Protein AF-A0A8C4N5J7-F1 (afdb_monomer_lite)

Organism: Eptatretus burgeri (NCBI:txid7764)

Structure (mmCIF, N/CA/C/O backbone):
data_AF-A0A8C4N5J7-F1
#
_entry.id   AF-A0A8C4N5J7-F1
#
loop_
_atom_site.group_PDB
_atom_site.id
_atom_site.type_symbol
_atom_site.label_atom_id
_atom_site.label_alt_id
_atom_site.label_comp_id
_atom_site.label_asym_id
_atom_site.label_entity_id
_atom_site.label_seq_id
_atom_site.pdbx_PDB_ins_code
_atom_site.Cartn_x
_atom_site.Cartn_y
_atom_site.Cartn_z
_atom_site.occupancy
_atom_site.B_iso_or_equiv
_atom_site.auth_seq_id
_atom_site.auth_comp_id
_atom_site.auth_asym_id
_atom_site.auth_atom_id
_atom_site.pdbx_PDB_model_num
ATOM 1 N N . MET A 1 1 ? -13.593 -14.419 1.451 1.00 50.94 1 MET A N 1
ATOM 2 C CA . MET A 1 1 ? -12.226 -13.873 1.605 1.00 50.94 1 MET A CA 1
ATOM 3 C C . MET A 1 1 ? -12.230 -12.381 1.290 1.00 50.94 1 MET A C 1
ATOM 5 O O . MET A 1 1 ? -12.681 -12.015 0.213 1.00 50.94 1 MET A O 1
ATOM 9 N N . GLY A 1 2 ? -11.788 -11.526 2.216 1.00 67.38 2 GLY A N 1
ATOM 10 C CA . GLY A 1 2 ? -11.629 -10.085 1.973 1.00 67.38 2 GLY A CA 1
ATOM 11 C C . GLY A 1 2 ? -10.234 -9.766 1.435 1.00 67.38 2 GLY A C 1
ATOM 12 O O . GLY A 1 2 ? -9.282 -10.459 1.778 1.00 67.38 2 GLY A O 1
ATOM 13 N N . LYS A 1 3 ? -10.105 -8.736 0.592 1.00 77.50 3 LYS A N 1
ATOM 14 C CA . LYS A 1 3 ? -8.792 -8.241 0.147 1.00 77.50 3 LYS A CA 1
ATOM 15 C C . LYS A 1 3 ? -8.176 -7.437 1.298 1.00 77.50 3 LYS A C 1
ATOM 17 O O . LYS A 1 3 ? -8.836 -6.532 1.803 1.00 77.50 3 LYS A O 1
ATOM 22 N N . SER A 1 4 ? -6.965 -7.761 1.732 1.00 80.56 4 SER A N 1
ATOM 23 C CA . SER A 1 4 ? -6.224 -7.021 2.764 1.00 80.56 4 SER A CA 1
ATOM 24 C C . SER A 1 4 ? -4.941 -6.448 2.185 1.00 80.56 4 SER A C 1
ATOM 26 O O . SER A 1 4 ? -4.377 -7.025 1.257 1.00 80.56 4 SER A O 1
ATOM 28 N N . CYS A 1 5 ? -4.498 -5.312 2.722 1.00 82.50 5 CYS A N 1
ATOM 29 C CA . CYS A 1 5 ? -3.232 -4.725 2.320 1.00 82.50 5 CYS A CA 1
ATOM 30 C C . CYS A 1 5 ? -2.061 -5.527 2.905 1.00 82.50 5 CYS A C 1
ATOM 32 O O . CYS A 1 5 ? -2.114 -5.875 4.081 1.00 82.50 5 CYS A O 1
ATOM 34 N N . CYS A 1 6 ? -1.022 -5.807 2.110 1.00 79.38 6 CYS A N 1
ATOM 35 C CA . CYS A 1 6 ? 0.180 -6.494 2.604 1.00 79.38 6 CYS A CA 1
ATOM 36 C C . CYS A 1 6 ? 1.262 -5.570 3.179 1.00 79.38 6 CYS A C 1
ATOM 38 O O . CYS A 1 6 ? 2.229 -6.067 3.749 1.00 79.38 6 CYS A O 1
ATOM 40 N N . ALA A 1 7 ? 1.092 -4.247 3.071 1.00 78.44 7 ALA A N 1
ATOM 41 C CA . ALA A 1 7 ? 2.045 -3.285 3.613 1.00 78.44 7 ALA A CA 1
ATOM 42 C C . ALA A 1 7 ? 2.178 -3.437 5.143 1.00 78.44 7 ALA A C 1
ATOM 44 O O . ALA A 1 7 ? 1.153 -3.502 5.835 1.00 78.44 7 ALA A O 1
ATOM 45 N N . PRO A 1 8 ? 3.401 -3.469 5.707 1.00 75.81 8 PRO A N 1
ATOM 46 C CA . PRO A 1 8 ? 3.598 -3.636 7.139 1.00 75.81 8 PRO A CA 1
ATOM 47 C C . PRO A 1 8 ? 2.952 -2.482 7.901 1.00 75.81 8 PRO A C 1
ATOM 49 O O . PRO A 1 8 ? 3.126 -1.3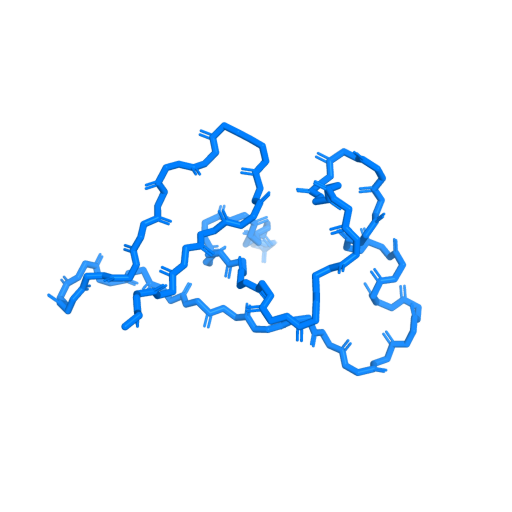11 7.571 1.00 75.81 8 PRO A O 1
ATOM 52 N N . GLY A 1 9 ? 2.175 -2.825 8.926 1.00 76.31 9 GLY A N 1
ATOM 53 C CA . GLY A 1 9 ? 1.428 -1.848 9.719 1.00 76.31 9 GLY A CA 1
ATOM 54 C C . GLY A 1 9 ? 0.155 -1.320 9.049 1.00 76.31 9 GLY A C 1
ATOM 55 O O . GLY A 1 9 ? -0.595 -0.585 9.691 1.00 76.31 9 GLY A O 1
ATOM 56 N N . CYS A 1 10 ? -0.153 -1.717 7.810 1.00 80.56 10 CYS A N 1
ATOM 57 C CA . CYS A 1 10 ? -1.416 -1.359 7.180 1.00 80.56 10 CYS A CA 1
ATOM 58 C C . CYS A 1 10 ? -2.524 -2.340 7.573 1.00 80.56 10 CYS A C 1
ATOM 60 O O . CYS A 1 10 ? -2.506 -3.519 7.229 1.00 80.56 10 CYS A O 1
ATOM 62 N N . THR A 1 11 ? -3.541 -1.839 8.267 1.00 81.00 11 THR A N 1
ATOM 63 C CA . THR A 1 11 ? -4.722 -2.619 8.672 1.00 81.00 11 THR A CA 1
ATOM 64 C C . THR A 1 11 ? -5.888 -2.483 7.692 1.00 81.00 11 THR A C 1
ATOM 66 O O . THR A 1 11 ? -6.989 -2.971 7.960 1.00 81.00 11 THR A O 1
ATOM 69 N N . GLN A 1 12 ? -5.663 -1.845 6.535 1.00 84.81 12 GLN A N 1
ATOM 70 C CA . GLN A 1 12 ? -6.706 -1.627 5.539 1.00 84.81 12 GLN A CA 1
ATOM 71 C C . GLN A 1 12 ? -7.195 -2.948 4.950 1.00 84.81 12 GLN A C 1
ATOM 73 O O . GLN A 1 12 ? -6.440 -3.753 4.393 1.00 84.81 12 GLN A O 1
ATOM 78 N N . ARG A 1 13 ? -8.510 -3.135 5.038 1.00 82.69 13 ARG A N 1
ATOM 79 C CA . ARG A 1 13 ? -9.246 -4.245 4.437 1.00 82.69 13 ARG A CA 1
ATOM 80 C C . ARG A 1 13 ? -10.283 -3.693 3.477 1.00 82.69 13 ARG A C 1
ATOM 82 O O . ARG A 1 13 ? -10.820 -2.605 3.676 1.00 82.69 13 ARG A O 1
ATOM 89 N N . TYR A 1 14 ? -10.556 -4.451 2.425 1.00 80.75 14 TYR A N 1
ATOM 90 C CA . TYR A 1 14 ? -11.575 -4.098 1.459 1.00 80.75 14 TYR A CA 1
ATOM 91 C C . TYR A 1 14 ? -12.939 -4.130 2.128 1.00 80.75 14 TYR A C 1
ATOM 93 O O . TYR A 1 14 ? -13.458 -5.194 2.472 1.00 80.75 14 TYR A O 1
ATOM 101 N N . THR A 1 15 ? -13.513 -2.942 2.254 1.00 82.25 15 THR A N 1
ATOM 102 C CA . THR A 1 15 ? -14.856 -2.724 2.766 1.00 82.25 15 THR A CA 1
ATOM 103 C C . THR A 1 15 ? -15.637 -1.987 1.692 1.00 82.25 15 THR A C 1
ATOM 105 O O . THR A 1 15 ? -15.194 -0.958 1.175 1.00 82.25 15 THR A O 1
ATOM 108 N N . LYS A 1 16 ? -16.802 -2.522 1.320 1.00 78.62 16 LYS A N 1
ATOM 109 C CA . LYS A 1 16 ? -17.674 -1.894 0.323 1.00 78.62 16 LYS A CA 1
ATOM 110 C C . LYS A 1 16 ? -18.064 -0.497 0.826 1.00 78.62 16 LYS A C 1
ATOM 112 O O . LYS A 1 16 ? -18.660 -0.383 1.889 1.00 78.62 16 LYS A O 1
ATOM 117 N N . GLY A 1 17 ? -17.705 0.542 0.071 1.00 78.88 17 GLY A N 1
ATOM 118 C CA . GLY A 1 17 ? -17.995 1.939 0.415 1.00 78.88 17 GLY A CA 1
ATOM 119 C C . GLY A 1 17 ? -16.878 2.704 1.135 1.00 78.88 17 GLY A C 1
ATOM 120 O O . GLY A 1 17 ? -17.060 3.889 1.375 1.00 78.88 17 GLY A O 1
ATOM 12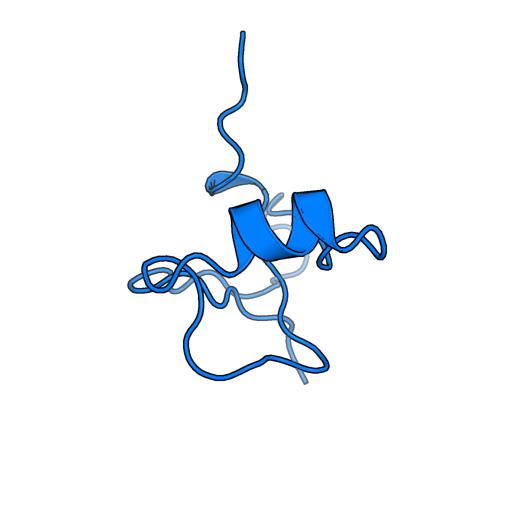1 N N . SER A 1 18 ? -15.715 2.101 1.433 1.00 79.75 18 SER A N 1
ATOM 122 C CA . SER A 1 18 ? -14.615 2.844 2.083 1.00 79.75 18 SER A CA 1
ATOM 123 C C . SER A 1 18 ? -13.863 3.804 1.151 1.00 79.75 18 SER A C 1
ATOM 125 O O . SER A 1 18 ? -13.022 4.564 1.614 1.00 79.75 18 SER A O 1
ATOM 127 N N . GLY A 1 19 ? -14.100 3.737 -0.166 1.00 82.19 19 GLY A N 1
ATOM 128 C CA . GLY A 1 19 ? -13.342 4.495 -1.172 1.00 82.19 19 GLY A CA 1
ATOM 129 C C . GLY A 1 19 ? -11.898 4.011 -1.375 1.00 82.19 19 GLY A C 1
ATOM 130 O O . GLY A 1 19 ? -11.222 4.467 -2.295 1.00 82.19 19 GLY A O 1
ATOM 131 N N . VAL A 1 20 ? -11.431 3.051 -0.568 1.00 84.06 20 VAL A N 1
ATOM 132 C CA . VAL A 1 20 ? -10.090 2.470 -0.673 1.00 84.06 20 VAL A CA 1
ATOM 133 C C . VAL A 1 20 ? -10.066 1.447 -1.800 1.00 84.06 20 VAL A C 1
ATOM 135 O O . VAL A 1 20 ? -10.772 0.433 -1.773 1.00 84.06 20 VAL A O 1
ATOM 138 N N . GLN A 1 21 ? -9.225 1.706 -2.796 1.00 85.12 21 GLN A N 1
ATOM 139 C CA . GLN A 1 21 ? -9.010 0.787 -3.906 1.00 85.12 21 GLN A CA 1
ATOM 140 C C . GLN A 1 21 ? -7.830 -0.129 -3.606 1.00 85.12 21 GLN A C 1
ATOM 142 O O . GLN A 1 21 ? -6.843 0.286 -3.007 1.00 85.12 21 GLN A O 1
ATOM 147 N N . PHE A 1 22 ? -7.956 -1.385 -4.019 1.00 83.94 22 PHE A N 1
ATOM 148 C CA . PHE A 1 22 ? -6.946 -2.417 -3.830 1.00 83.94 22 PHE A CA 1
ATOM 149 C C . PHE A 1 22 ? -6.417 -2.831 -5.195 1.00 83.94 22 PHE A C 1
ATOM 151 O O . PHE A 1 22 ? -7.190 -3.269 -6.051 1.00 83.94 22 PHE A O 1
ATOM 158 N N . TYR A 1 23 ? -5.108 -2.730 -5.364 1.00 81.50 23 TYR A N 1
ATOM 159 C CA . TYR A 1 23 ? -4.400 -3.033 -6.597 1.00 81.50 23 TYR A CA 1
ATOM 160 C C . TYR A 1 23 ? -3.563 -4.296 -6.436 1.00 81.50 23 TYR A C 1
ATOM 162 O O . TYR A 1 23 ? -3.068 -4.593 -5.348 1.00 81.50 23 TYR A O 1
ATOM 170 N N . ARG A 1 24 ? -3.428 -5.049 -7.528 1.00 78.50 24 ARG A N 1
ATOM 171 C CA . ARG A 1 24 ? -2.491 -6.173 -7.605 1.00 78.50 24 ARG A CA 1
ATOM 172 C C . ARG A 1 24 ? -1.127 -5.670 -8.040 1.00 78.50 24 ARG A C 1
ATOM 174 O O . ARG A 1 24 ? -1.028 -4.639 -8.703 1.00 78.50 24 ARG A O 1
ATOM 181 N N . PHE A 1 25 ? -0.107 -6.451 -7.717 1.00 75.12 25 PHE A N 1
ATOM 182 C CA . PHE A 1 25 ? 1.225 -6.226 -8.249 1.00 75.12 25 PHE A CA 1
ATOM 183 C C . PHE A 1 25 ? 1.211 -6.276 -9.786 1.00 75.12 25 PHE A C 1
ATOM 185 O O . PHE A 1 25 ? 0.511 -7.117 -10.366 1.00 75.12 25 PHE A O 1
ATOM 192 N N . PRO A 1 26 ? 1.956 -5.378 -10.449 1.00 73.88 26 PRO A N 1
ATOM 193 C CA . PRO A 1 26 ? 2.126 -5.422 -11.893 1.00 73.88 26 PRO A CA 1
ATOM 194 C C . PRO A 1 26 ? 2.825 -6.721 -12.318 1.00 73.88 26 PRO A C 1
ATOM 196 O O . PRO A 1 26 ? 3.635 -7.270 -11.577 1.00 73.88 2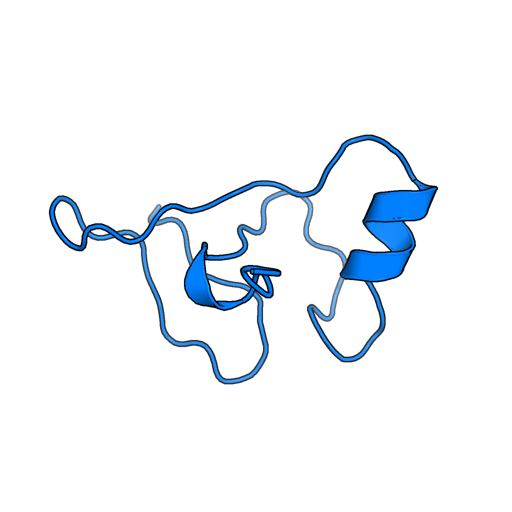6 PRO A O 1
ATOM 199 N N . ALA A 1 27 ? 2.512 -7.201 -13.526 1.00 73.56 27 ALA A N 1
ATOM 200 C CA . ALA A 1 27 ? 3.150 -8.385 -14.107 1.00 73.56 27 ALA A CA 1
ATOM 201 C C . ALA A 1 27 ? 4.602 -8.126 -14.558 1.00 73.56 27 ALA A C 1
ATOM 203 O O . ALA A 1 27 ? 5.361 -9.071 -14.751 1.00 73.56 27 ALA A O 1
ATOM 204 N N . GLU A 1 28 ? 4.987 -6.857 -14.738 1.00 79.50 28 GLU A N 1
ATOM 205 C CA . GLU A 1 28 ? 6.356 -6.469 -15.082 1.00 79.50 28 GLU A CA 1
ATOM 206 C C . GLU A 1 28 ? 7.294 -6.672 -13.892 1.00 79.50 28 GLU A C 1
ATOM 208 O O . GLU A 1 28 ? 7.116 -6.038 -12.850 1.00 79.50 28 GLU A O 1
ATOM 213 N N . VAL A 1 29 ? 8.317 -7.509 -14.075 1.00 72.69 29 VAL A N 1
ATOM 214 C CA . VAL A 1 29 ? 9.224 -7.934 -13.001 1.00 72.69 29 VAL A CA 1
ATOM 215 C C . VAL A 1 29 ? 9.992 -6.766 -12.378 1.00 72.69 29 VAL A C 1
ATOM 217 O O . VAL A 1 29 ? 10.171 -6.741 -11.166 1.00 72.69 29 VAL A O 1
ATOM 220 N N . ASP A 1 30 ? 10.377 -5.756 -13.163 1.00 74.94 30 ASP A N 1
ATOM 221 C CA . ASP A 1 30 ? 11.095 -4.577 -12.668 1.00 74.94 30 ASP A CA 1
ATOM 222 C C . ASP A 1 30 ? 10.240 -3.750 -11.708 1.00 74.94 30 ASP A C 1
ATOM 224 O O . ASP A 1 30 ? 10.672 -3.406 -10.606 1.00 74.94 30 ASP A O 1
ATOM 228 N N . ARG A 1 31 ? 8.977 -3.495 -12.073 1.00 72.12 31 ARG A N 1
ATOM 229 C CA . ARG A 1 31 ? 8.034 -2.827 -11.167 1.00 72.12 31 ARG A CA 1
ATOM 230 C C . ARG A 1 31 ? 7.689 -3.719 -9.987 1.00 72.12 31 ARG A C 1
ATOM 232 O O . ARG A 1 31 ? 7.558 -3.219 -8.876 1.00 72.12 31 ARG A O 1
ATOM 239 N N . GLN A 1 32 ? 7.572 -5.026 -10.207 1.00 71.69 32 GLN A N 1
ATOM 240 C CA . GLN A 1 32 ? 7.347 -5.978 -9.130 1.00 71.69 32 GLN A CA 1
ATOM 241 C C . GLN A 1 32 ? 8.489 -5.938 -8.110 1.00 71.69 32 GLN A C 1
ATOM 243 O O . GLN A 1 32 ? 8.219 -5.881 -6.920 1.00 71.69 32 GLN A O 1
ATOM 248 N N . ASN A 1 33 ? 9.746 -5.873 -8.550 1.00 68.81 33 ASN A N 1
ATOM 249 C CA . ASN A 1 33 ? 10.920 -5.790 -7.681 1.00 68.81 33 ASN A CA 1
ATOM 250 C C . ASN A 1 33 ? 10.985 -4.475 -6.895 1.00 68.81 33 ASN A C 1
ATOM 252 O O . ASN A 1 33 ? 11.358 -4.485 -5.724 1.00 68.81 33 ASN A O 1
ATOM 256 N N . LEU A 1 34 ? 10.564 -3.355 -7.493 1.00 68.69 34 LEU A N 1
ATOM 257 C CA . LEU A 1 34 ? 10.430 -2.080 -6.774 1.00 68.69 34 LEU A CA 1
ATOM 258 C C . LEU A 1 34 ? 9.378 -2.161 -5.654 1.00 68.69 34 LEU A C 1
ATOM 260 O O . LEU A 1 34 ? 9.518 -1.520 -4.616 1.00 68.69 34 LEU A O 1
ATOM 264 N N . TRP A 1 35 ? 8.339 -2.969 -5.860 1.00 66.75 35 TRP A N 1
ATOM 265 C CA . TRP A 1 35 ? 7.223 -3.152 -4.933 1.00 66.75 35 TRP A CA 1
ATOM 266 C C . TRP A 1 35 ? 7.474 -4.246 -3.882 1.00 66.75 35 TRP A C 1
ATOM 268 O O . TRP A 1 35 ? 6.997 -4.137 -2.757 1.00 66.75 35 TRP A O 1
ATOM 278 N N . ILE A 1 36 ? 8.231 -5.288 -4.240 1.00 62.03 36 ILE A N 1
ATOM 279 C CA . ILE A 1 36 ? 8.656 -6.413 -3.386 1.00 62.03 36 ILE A CA 1
ATOM 280 C C . ILE A 1 36 ? 9.997 -6.099 -2.692 1.00 62.03 36 ILE A C 1
ATOM 282 O O . ILE A 1 36 ? 10.666 -6.981 -2.156 1.00 62.03 36 ILE A O 1
ATOM 286 N N . SER A 1 37 ? 10.418 -4.833 -2.651 1.00 56.75 37 SER A N 1
ATOM 287 C CA . SER A 1 37 ? 11.499 -4.440 -1.746 1.00 56.75 37 SER A CA 1
ATOM 288 C C . SER A 1 37 ? 11.138 -4.915 -0.322 1.00 56.75 37 SER A C 1
ATOM 290 O O . SER A 1 37 ? 9.971 -4.785 0.070 1.00 56.75 37 SER A O 1
ATOM 292 N N . PRO A 1 38 ? 12.076 -5.499 0.457 1.00 53.81 38 PRO A N 1
ATOM 293 C CA . PRO A 1 38 ? 11.793 -6.227 1.707 1.00 53.81 38 PRO A CA 1
ATOM 294 C C . PRO A 1 38 ? 11.051 -5.411 2.776 1.00 53.81 38 PRO A C 1
ATOM 296 O O . PRO A 1 38 ? 10.570 -5.961 3.762 1.00 53.81 38 PRO A O 1
ATOM 299 N N . SER A 1 39 ? 10.937 -4.100 2.579 1.00 54.59 39 SER A N 1
ATOM 300 C CA . SER A 1 39 ? 10.175 -3.182 3.416 1.00 54.59 39 SER A CA 1
ATOM 301 C C . SER A 1 39 ? 8.663 -3.182 3.160 1.00 54.59 39 SER A C 1
ATOM 303 O O . SER A 1 39 ? 7.948 -2.623 3.984 1.00 54.59 39 SER A O 1
ATOM 305 N N . PHE A 1 40 ? 8.157 -3.750 2.056 1.00 60.84 40 PHE A N 1
ATOM 306 C CA . PHE A 1 40 ? 6.738 -3.630 1.689 1.00 60.84 40 PHE A CA 1
ATOM 307 C C . PHE A 1 40 ? 5.905 -4.889 1.915 1.00 60.84 40 PHE A C 1
ATOM 309 O O . PHE A 1 40 ? 4.849 -4.759 2.513 1.00 60.84 40 PHE A O 1
ATOM 316 N N . CYS A 1 41 ? 6.318 -6.084 1.485 1.00 57.88 41 CYS A N 1
ATOM 317 C CA . CYS A 1 41 ? 5.548 -7.312 1.743 1.00 57.88 41 CYS A CA 1
ATOM 318 C C . CYS A 1 41 ? 6.495 -8.526 1.840 1.00 57.88 41 CYS A C 1
ATOM 320 O O . CYS A 1 41 ? 7.108 -8.923 0.853 1.00 57.88 41 CYS A O 1
ATOM 322 N N . LEU A 1 42 ? 6.614 -9.123 3.029 1.00 54.34 42 LEU A N 1
ATOM 323 C CA . LEU A 1 42 ? 7.313 -10.394 3.285 1.00 54.34 42 LEU A CA 1
ATOM 324 C C . LEU A 1 42 ? 6.258 -11.438 3.707 1.00 54.34 42 LEU A C 1
ATOM 326 O O . LEU A 1 42 ? 5.497 -11.106 4.620 1.00 54.34 42 LEU A O 1
ATOM 330 N N . PRO A 1 43 ? 6.185 -12.686 3.175 1.00 55.97 43 PRO A N 1
ATOM 331 C CA . PRO A 1 43 ? 6.907 -13.359 2.076 1.00 55.97 43 PRO A CA 1
ATOM 332 C C . PRO A 1 43 ? 6.051 -13.397 0.763 1.00 55.97 43 PRO A C 1
ATOM 334 O O . PRO A 1 43 ? 4.980 -12.794 0.744 1.00 55.97 43 PRO A O 1
ATOM 337 N N . PRO A 1 44 ? 6.484 -14.015 -0.368 1.00 52.66 44 PRO A N 1
ATOM 338 C CA . PRO A 1 44 ? 6.051 -13.627 -1.716 1.00 52.66 44 PRO A CA 1
ATOM 339 C C . PRO A 1 44 ? 4.560 -13.897 -1.932 1.00 52.66 44 PRO A C 1
ATOM 341 O O . PRO A 1 44 ? 4.126 -15.059 -1.920 1.00 52.66 44 PRO A O 1
ATOM 344 N N . PRO A 1 45 ? 3.751 -12.859 -2.162 1.00 57.19 45 PRO A N 1
ATOM 345 C CA . PRO A 1 45 ? 2.333 -13.069 -2.103 1.00 57.19 45 PRO A CA 1
ATOM 346 C C . PRO A 1 45 ? 1.775 -13.378 -3.476 1.00 57.19 45 PRO A C 1
ATOM 348 O O . PRO A 1 45 ? 1.684 -12.528 -4.358 1.00 57.19 45 PRO A O 1
ATOM 351 N N . ARG A 1 46 ? 1.335 -14.624 -3.649 1.00 55.47 46 ARG A N 1
ATOM 352 C CA . ARG A 1 46 ? 0.654 -15.047 -4.879 1.00 55.47 46 ARG A CA 1
ATOM 353 C C . ARG A 1 46 ? -0.658 -14.277 -5.109 1.00 55.47 46 ARG A C 1
ATOM 355 O O . ARG A 1 46 ? -1.116 -14.228 -6.243 1.00 55.47 46 ARG A O 1
ATOM 362 N N . HIS A 1 47 ? -1.237 -13.655 -4.070 1.00 58.72 47 HIS A N 1
ATOM 363 C CA . HIS A 1 47 ? -2.536 -12.968 -4.129 1.00 58.72 47 HIS A CA 1
ATOM 364 C C . HIS A 1 47 ? -2.660 -11.697 -3.264 1.00 58.72 47 HIS A C 1
ATOM 366 O O . HIS A 1 47 ? -3.793 -11.291 -2.983 1.00 58.72 47 HIS A O 1
ATOM 372 N N . ASP A 1 48 ? -1.563 -11.068 -2.830 1.00 71.25 48 ASP A N 1
ATOM 373 C CA . ASP A 1 48 ? -1.702 -9.872 -1.991 1.00 71.25 48 ASP A CA 1
ATOM 374 C C . ASP A 1 48 ? -2.055 -8.631 -2.796 1.00 71.25 48 ASP A C 1
ATOM 376 O O . ASP A 1 48 ? -1.735 -8.477 -3.979 1.00 71.25 48 ASP A O 1
ATOM 380 N N . TRP A 1 49 ? -2.755 -7.744 -2.101 1.00 78.75 49 TRP A N 1
ATOM 381 C CA . TRP A 1 49 ? -3.223 -6.480 -2.615 1.00 78.75 49 TRP A CA 1
ATOM 382 C C . TRP A 1 49 ? -2.525 -5.347 -1.873 1.00 78.75 49 TRP A C 1
ATOM 384 O O . TRP A 1 49 ? -2.225 -5.448 -0.684 1.00 78.75 49 TRP A O 1
ATOM 394 N N . LEU A 1 50 ? -2.327 -4.232 -2.559 1.00 81.12 50 LEU A N 1
ATOM 395 C CA . LEU A 1 50 ? -1.853 -2.984 -1.973 1.00 81.12 50 LEU A CA 1
ATOM 396 C C . LEU A 1 50 ? -2.961 -1.945 -2.087 1.00 81.12 50 LEU A C 1
ATOM 398 O O . LEU A 1 50 ? -3.595 -1.819 -3.137 1.00 81.12 50 LEU A O 1
ATOM 402 N N . CYS A 1 51 ? -3.254 -1.242 -0.994 1.00 84.94 51 CYS A N 1
ATOM 403 C CA . CYS A 1 51 ? -4.257 -0.191 -1.038 1.00 84.94 51 CYS A CA 1
ATOM 404 C C . CYS A 1 51 ? -3.693 1.073 -1.699 1.00 84.94 51 CYS A C 1
ATOM 406 O O . CYS A 1 51 ? -2.494 1.347 -1.637 1.00 84.94 51 CYS A O 1
ATOM 408 N N . ASN A 1 52 ? -4.575 1.849 -2.326 1.00 82.75 52 ASN A N 1
ATOM 409 C CA . ASN A 1 52 ? -4.240 3.089 -3.027 1.00 82.75 52 ASN A CA 1
ATOM 410 C C . ASN A 1 52 ? -3.524 4.131 -2.148 1.00 82.75 52 ASN A C 1
ATOM 412 O O . ASN A 1 52 ? -2.834 4.987 -2.679 1.00 82.75 52 ASN A O 1
ATOM 416 N N . LEU A 1 53 ? -3.649 4.033 -0.823 1.00 81.12 53 LEU A N 1
ATOM 417 C CA . LEU A 1 53 ? -3.004 4.924 0.146 1.00 81.12 53 LEU A CA 1
ATOM 418 C C . LEU A 1 53 ? -1.473 4.792 0.190 1.00 81.12 53 LEU A C 1
ATOM 420 O O . LEU A 1 53 ? -0.804 5.707 0.657 1.00 81.12 53 LEU A O 1
ATOM 424 N N . HIS A 1 54 ? -0.916 3.667 -0.266 1.00 78.44 54 HIS A N 1
ATOM 425 C CA . HIS A 1 54 ? 0.538 3.456 -0.310 1.00 78.44 54 HIS A CA 1
ATOM 426 C C . HIS A 1 54 ? 1.180 3.885 -1.622 1.00 78.44 54 HIS A C 1
ATOM 428 O O . HIS A 1 54 ? 2.404 3.930 -1.726 1.00 78.44 54 HIS A O 1
ATOM 434 N N . PHE A 1 55 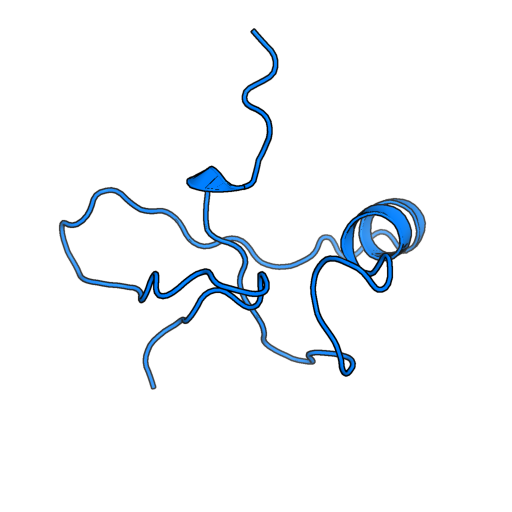? 0.369 4.184 -2.630 1.00 73.62 55 PHE A N 1
ATOM 435 C CA . PHE A 1 55 ? 0.879 4.793 -3.836 1.00 73.62 55 PHE A CA 1
ATOM 436 C C . PHE A 1 55 ? 1.165 6.244 -3.473 1.00 73.62 55 PHE A C 1
ATOM 438 O O . PHE A 1 55 ? 0.253 6.974 -3.082 1.00 73.62 55 PHE A O 1
ATOM 445 N N . LEU A 1 56 ? 2.429 6.659 -3.571 1.00 65.19 56 LEU A N 1
ATOM 446 C CA . LEU A 1 56 ? 2.752 8.077 -3.601 1.00 65.19 56 LEU A CA 1
ATOM 447 C C . LEU A 1 56 ? 1.958 8.655 -4.771 1.00 65.19 56 LEU A C 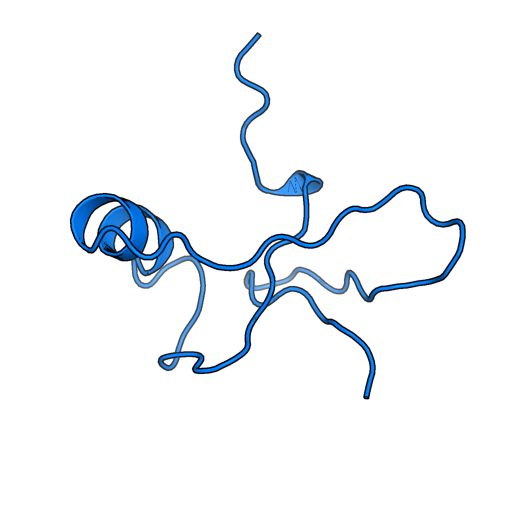1
ATOM 449 O O . LEU A 1 56 ? 2.269 8.394 -5.932 1.00 65.19 56 LEU A O 1
ATOM 453 N N . SER A 1 57 ? 0.879 9.369 -4.460 1.00 48.31 57 SER A N 1
ATOM 454 C CA . SER A 1 57 ? 0.213 10.232 -5.419 1.00 48.31 57 SER A CA 1
ATOM 455 C C . SER A 1 57 ? 1.211 11.345 -5.698 1.00 48.31 57 SER A C 1
ATOM 457 O O . SER A 1 57 ? 1.208 12.364 -5.012 1.00 48.31 57 SER A O 1
ATOM 459 N N . SER A 1 58 ? 2.142 11.097 -6.618 1.00 38.34 58 SER A N 1
ATOM 460 C CA . SER A 1 58 ? 2.988 12.134 -7.185 1.00 38.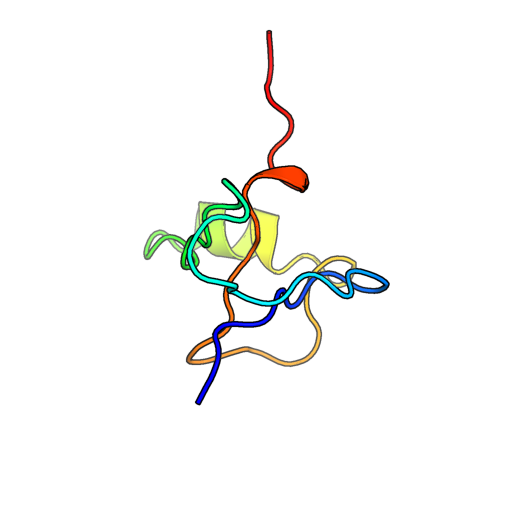34 58 SER A CA 1
ATOM 461 C C . SER A 1 58 ? 2.043 13.144 -7.824 1.00 38.34 58 SER A C 1
ATOM 463 O O . SER A 1 58 ? 1.459 12.877 -8.873 1.00 38.34 58 SER A O 1
ATOM 465 N N . MET A 1 59 ? 1.804 14.233 -7.093 1.00 32.47 59 MET A N 1
ATOM 466 C CA . MET A 1 59 ? 1.414 15.511 -7.676 1.00 32.47 59 MET A CA 1
ATOM 467 C C . MET A 1 59 ? 2.461 15.939 -8.699 1.00 32.47 59 MET A C 1
ATOM 469 O O . MET A 1 59 ? 3.658 15.651 -8.459 1.00 32.47 59 MET A O 1
#

Foldseek 3Di:
DWAAAQFPPGGDIDDVPPPKDWADQDPDVVSNCVQVPVNGHPDDDPDHTHIPVPPPPPD

InterPro domains:
  IPR006612 THAP-type zinc finger [PF05485] (5-55)
  IPR006612 THAP-type zinc finger [PS50950] (1-59)

Secondary structure (DSSP, 8-state):
---BB-STT---B--TTS---EEEPPSSHHHHHHHSSTTT-SS--SS-EEEGGGS----

pLDDT: mean 70.98, std 12.41, range [32.47, 85.12]

Sequence (59 aa):
MGKSCCAPGCTQRYTKGSGVQFYRFPAEVDRQNLWISPSFCLPPPRHDWLCNLHFLSSM

Radius of gyration: 11.5 Å; chains: 1; bounding box: 30×31×25 Å